Protein AF-A0A961CX19-F1 (afdb_monomer)

Secondary structure (DSSP, 8-state):
-HHHHHHHHHHHHHHHTTPPP---SHHHHHHHHHHTT--GGGEEEEEEEE---TTTTS-TTTGGG--HHHHT--SS----HHHHHHHHTTHHHHHHHHHHHHHHT--GGGEEEEE-TT--EEEEEEETTS-EEEEE--S-THHHHHHHHHTTPPPP-SSPPP-HHHH---

Mean predicted aligned error: 3.23 Å

Foldseek 3Di:
DCCLVQLVPVLVVCVVVVHADQDLQLLVLFVCVQCQVPDLVQFQAKEAEALCALCNVPDPVCVVPDDLVSLCPTDADDDDSVCSNCSPVVVNVVSVLSNCCSNSVGDSVRYHYHYDNQCQFRIWTATPVRDITTDGDGPDSVVSVVCSVDPPDDDDDPDDGDDCVVVVDD

Structure (mmCIF, N/CA/C/O backbone):
data_AF-A0A961CX19-F1
#
_entry.id   AF-A0A961CX19-F1
#
loop_
_atom_site.group_PDB
_atom_site.id
_atom_site.type_symbol
_atom_site.label_atom_id
_atom_site.label_alt_id
_atom_site.label_comp_id
_atom_site.label_asym_id
_atom_site.label_entity_id
_atom_site.label_seq_id
_atom_site.pdbx_PDB_ins_code
_atom_site.Cartn_x
_atom_site.Cartn_y
_atom_site.Cartn_z
_atom_site.occupancy
_atom_site.B_iso_or_equiv
_atom_site.auth_seq_id
_atom_site.auth_comp_id
_atom_site.auth_asym_id
_atom_site.auth_atom_id
_atom_site.pdbx_PDB_model_num
ATOM 1 N N . GLU A 1 1 ? -5.615 9.160 -7.171 1.00 92.75 1 GLU A N 1
ATOM 2 C CA . GLU A 1 1 ? -6.791 9.379 -8.072 1.00 92.75 1 GLU A CA 1
ATOM 3 C C . GLU A 1 1 ? -6.451 9.526 -9.556 1.00 92.75 1 GLU A C 1
ATOM 5 O O . GLU A 1 1 ? -7.159 8.953 -10.374 1.00 92.75 1 GLU A O 1
ATOM 10 N N . THR A 1 2 ? -5.422 10.285 -9.951 1.00 97.00 2 THR A N 1
ATOM 11 C CA . THR A 1 2 ? -5.107 10.526 -11.378 1.00 97.00 2 THR A CA 1
ATOM 12 C C . THR A 1 2 ? -4.918 9.229 -12.171 1.00 97.00 2 THR A C 1
ATOM 14 O O . THR A 1 2 ? -5.475 9.086 -13.258 1.00 97.00 2 THR A O 1
ATOM 17 N N . ILE A 1 3 ? -4.186 8.262 -11.608 1.00 97.31 3 ILE A N 1
ATOM 18 C CA . ILE A 1 3 ? -3.994 6.943 -12.225 1.00 97.31 3 ILE A CA 1
ATOM 19 C C . ILE A 1 3 ? -5.315 6.170 -12.315 1.00 97.31 3 ILE A C 1
ATOM 21 O O . ILE A 1 3 ? -5.583 5.547 -13.334 1.00 97.31 3 ILE A O 1
ATOM 25 N N . VAL A 1 4 ? -6.186 6.263 -11.310 1.00 97.19 4 VAL A N 1
ATOM 26 C CA . VAL A 1 4 ? -7.512 5.625 -11.349 1.00 97.19 4 VAL A CA 1
ATOM 27 C C . VAL A 1 4 ? -8.351 6.174 -12.505 1.00 97.19 4 VAL A C 1
ATOM 29 O O . VAL A 1 4 ? -8.917 5.408 -13.280 1.00 97.19 4 VAL A O 1
ATOM 32 N N . CYS A 1 5 ? -8.406 7.499 -12.655 1.00 97.56 5 CYS A N 1
ATOM 33 C CA . CYS A 1 5 ? -9.242 8.147 -13.666 1.00 97.56 5 CYS A CA 1
ATOM 34 C C . CYS A 1 5 ? -8.669 8.060 -15.088 1.00 97.56 5 CYS A C 1
ATOM 36 O O . CYS A 1 5 ? -9.431 8.052 -16.051 1.00 97.56 5 CYS A O 1
ATOM 38 N N . ALA A 1 6 ? -7.342 8.053 -15.237 1.00 97.62 6 ALA A N 1
ATOM 39 C CA . ALA A 1 6 ? -6.674 8.222 -16.528 1.00 97.62 6 ALA A CA 1
ATOM 40 C C . ALA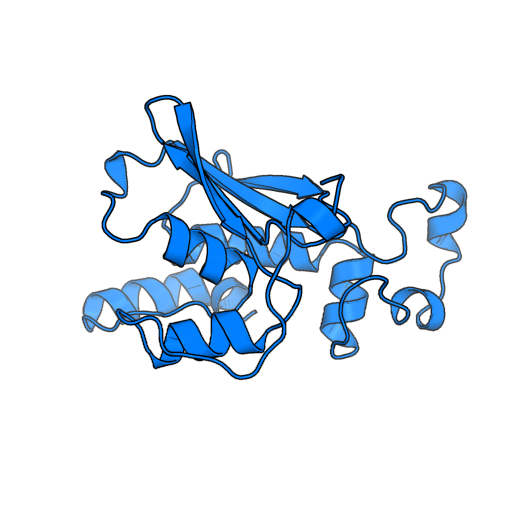 A 1 6 ? -5.517 7.235 -16.766 1.00 97.62 6 ALA A C 1
ATOM 42 O O . ALA A 1 6 ? -4.685 7.472 -17.642 1.00 97.62 6 ALA A O 1
ATOM 43 N N . GLY A 1 7 ? -5.452 6.118 -16.036 1.00 96.44 7 GLY A N 1
ATOM 44 C CA . GLY A 1 7 ? -4.378 5.121 -16.140 1.00 96.44 7 GLY A CA 1
ATOM 45 C C . GLY A 1 7 ? -4.192 4.583 -17.559 1.00 96.44 7 GLY A C 1
ATOM 46 O O . GLY A 1 7 ? -3.070 4.557 -18.061 1.00 96.44 7 GLY A O 1
ATOM 47 N N . ALA A 1 8 ? -5.298 4.316 -18.260 1.00 96.50 8 ALA A N 1
ATOM 48 C CA . ALA A 1 8 ? -5.307 3.892 -19.663 1.00 96.50 8 ALA A CA 1
ATOM 49 C C . ALA A 1 8 ? -4.671 4.906 -20.637 1.00 96.50 8 ALA A C 1
ATOM 51 O O . ALA A 1 8 ? -4.302 4.541 -21.749 1.00 96.50 8 ALA A O 1
ATOM 52 N N . MET A 1 9 ? -4.552 6.178 -20.244 1.00 97.56 9 MET A N 1
ATOM 53 C CA . MET A 1 9 ? -3.889 7.221 -21.030 1.00 97.56 9 MET A CA 1
ATOM 54 C C . MET A 1 9 ? -2.466 7.475 -20.533 1.00 97.56 9 MET A C 1
ATOM 56 O O . MET A 1 9 ? -1.536 7.549 -21.333 1.00 97.56 9 MET A O 1
ATOM 60 N N . ILE A 1 10 ? -2.295 7.613 -19.217 1.00 97.69 10 ILE A N 1
ATOM 61 C CA . ILE A 1 10 ? -1.033 8.015 -18.591 1.00 97.69 10 ILE A CA 1
ATOM 62 C C . ILE A 1 10 ? 0.018 6.915 -18.720 1.00 97.69 10 ILE A C 1
ATOM 64 O O . ILE A 1 10 ? 1.137 7.208 -19.135 1.00 97.69 10 ILE A O 1
ATOM 68 N N . VAL A 1 11 ? -0.328 5.663 -18.404 1.00 96.50 11 VAL A N 1
ATOM 69 C CA . VAL A 1 11 ? 0.646 4.560 -18.370 1.00 96.50 11 VAL A CA 1
ATOM 70 C C . VAL A 1 11 ? 1.211 4.263 -19.767 1.00 96.50 11 VAL A C 1
ATOM 72 O O . VAL A 1 11 ? 2.436 4.264 -19.910 1.00 96.50 11 VAL A O 1
ATOM 75 N N . PRO A 1 12 ? 0.395 4.118 -20.836 1.00 96.31 12 PRO A N 1
ATOM 76 C CA . PRO A 1 12 ? 0.937 3.926 -22.182 1.00 96.31 12 PRO A CA 1
ATOM 77 C C . PRO A 1 12 ? 1.726 5.133 -22.695 1.00 96.31 12 PRO A C 1
ATOM 79 O O . PRO A 1 12 ? 2.699 4.963 -23.429 1.00 96.31 12 PRO A O 1
ATOM 82 N N . LEU A 1 13 ? 1.333 6.357 -22.320 1.00 97.50 13 LEU A N 1
ATOM 83 C CA . LEU A 1 13 ? 2.047 7.568 -22.721 1.00 97.50 13 LEU A CA 1
ATOM 84 C C . LEU A 1 13 ? 3.424 7.653 -22.051 1.00 97.50 13 LEU A C 1
ATOM 86 O O . LEU A 1 13 ? 4.407 7.948 -22.727 1.00 97.50 13 LEU A O 1
ATOM 90 N N . ALA A 1 14 ? 3.508 7.350 -20.755 1.00 97.31 14 ALA A N 1
ATOM 91 C CA . ALA A 1 14 ? 4.769 7.285 -20.024 1.00 97.31 14 ALA A CA 1
ATOM 92 C C . ALA A 1 14 ? 5.709 6.234 -20.636 1.00 97.31 14 ALA A C 1
ATOM 94 O O . ALA A 1 14 ? 6.862 6.548 -20.929 1.00 97.31 14 ALA A O 1
ATOM 95 N N . ALA A 1 15 ? 5.188 5.039 -20.946 1.00 95.31 15 ALA A N 1
ATOM 96 C CA . ALA A 1 15 ? 5.938 3.985 -21.628 1.00 95.31 15 ALA A CA 1
ATOM 97 C C . ALA A 1 15 ? 6.425 4.417 -23.023 1.00 95.31 15 ALA A C 1
ATOM 99 O O . ALA A 1 15 ? 7.594 4.237 -23.352 1.00 95.31 15 ALA A O 1
ATOM 100 N N . LYS A 1 16 ? 5.559 5.050 -23.827 1.00 97.50 16 LYS A N 1
ATOM 101 C CA . LYS A 1 16 ? 5.906 5.576 -25.160 1.00 97.50 16 LYS A CA 1
ATOM 102 C C . LYS A 1 16 ? 7.043 6.601 -25.117 1.00 97.50 16 LYS A C 1
ATOM 104 O O . LYS A 1 16 ? 7.808 6.694 -26.072 1.00 97.50 16 LYS A O 1
ATOM 109 N N . HIS A 1 17 ? 7.111 7.399 -24.056 1.00 97.75 17 HIS A N 1
ATOM 110 C CA . HIS A 1 17 ? 8.127 8.434 -23.874 1.00 97.75 17 HIS A CA 1
ATOM 111 C C . HIS A 1 17 ? 9.318 7.981 -23.020 1.00 97.75 17 HIS A C 1
ATOM 113 O O . HIS A 1 17 ? 10.172 8.810 -22.720 1.00 97.75 17 HIS A O 1
ATOM 119 N N . GLU A 1 18 ? 9.380 6.702 -22.637 1.00 96.38 18 GLU A N 1
ATOM 120 C CA . GLU A 1 18 ? 10.448 6.133 -21.802 1.00 96.38 18 GLU A CA 1
ATOM 121 C C . GLU A 1 18 ? 10.621 6.874 -20.460 1.00 96.38 18 GLU A C 1
ATOM 123 O O . GLU A 1 18 ? 11.717 6.986 -19.911 1.00 96.38 18 GLU A O 1
ATOM 128 N N . VAL A 1 19 ? 9.515 7.388 -19.909 1.00 95.38 19 VAL A N 1
ATOM 129 C CA . VAL A 1 19 ? 9.483 8.084 -18.617 1.00 95.38 19 VAL A CA 1
ATOM 130 C C . VAL A 1 19 ? 8.932 7.147 -17.549 1.00 95.38 19 VAL A C 1
ATOM 132 O O . VAL A 1 19 ? 7.822 6.632 -17.666 1.00 95.38 19 VAL A O 1
ATOM 135 N N . GLY A 1 20 ? 9.695 6.952 -16.474 1.00 90.38 20 GLY A N 1
ATOM 136 C CA . GLY A 1 20 ? 9.253 6.160 -15.327 1.00 90.38 20 GLY A CA 1
ATOM 137 C C . GLY A 1 20 ? 8.248 6.908 -14.448 1.00 90.38 20 GLY A C 1
ATOM 138 O O . GLY A 1 20 ? 8.460 8.072 -14.106 1.00 90.38 20 GLY A O 1
ATOM 139 N N . ILE A 1 21 ? 7.187 6.216 -14.027 1.00 95.44 21 ILE A N 1
ATOM 140 C CA . ILE A 1 21 ? 6.271 6.673 -12.974 1.00 95.44 21 ILE A CA 1
ATOM 141 C C . ILE A 1 21 ? 6.763 6.085 -11.652 1.00 95.44 21 ILE A C 1
ATOM 143 O O . ILE A 1 21 ? 6.874 4.869 -11.521 1.00 95.44 21 ILE A O 1
ATOM 147 N N . ARG A 1 22 ? 7.075 6.943 -10.677 1.00 96.25 22 ARG A N 1
ATOM 148 C CA . ARG A 1 22 ? 7.525 6.520 -9.345 1.00 96.25 22 ARG A CA 1
ATOM 149 C C . ARG A 1 22 ? 6.373 6.686 -8.353 1.00 96.25 22 ARG A C 1
ATOM 151 O O . ARG A 1 22 ? 5.966 7.829 -8.132 1.00 96.25 22 ARG A O 1
ATOM 158 N N . PRO A 1 23 ? 5.825 5.596 -7.793 1.00 97.44 23 PRO A N 1
ATOM 159 C CA . PRO A 1 23 ? 4.737 5.696 -6.833 1.00 97.44 23 PRO A CA 1
ATOM 160 C C . PRO A 1 23 ? 5.204 6.344 -5.528 1.00 97.44 23 PRO A C 1
ATOM 162 O O . PRO A 1 23 ? 6.287 6.044 -5.028 1.00 97.44 23 PRO A O 1
ATOM 165 N N . VAL A 1 24 ? 4.364 7.225 -4.985 1.00 98.25 24 VAL A N 1
ATOM 166 C CA . VAL A 1 24 ? 4.562 7.876 -3.676 1.00 98.25 24 VAL A CA 1
ATOM 167 C C . VAL A 1 24 ? 3.523 7.415 -2.657 1.00 98.25 24 VAL A C 1
ATOM 169 O O . VAL A 1 24 ? 3.772 7.512 -1.460 1.00 98.25 24 VAL A O 1
ATOM 172 N N . ASP A 1 25 ? 2.381 6.906 -3.115 1.00 98.19 25 ASP A N 1
ATOM 173 C CA . ASP A 1 25 ? 1.427 6.218 -2.251 1.00 98.19 25 ASP A CA 1
ATOM 174 C C . ASP A 1 25 ? 2.130 5.043 -1.539 1.00 98.19 25 ASP A C 1
ATOM 176 O O . ASP A 1 25 ? 2.977 4.370 -2.140 1.00 98.19 25 ASP A O 1
ATOM 180 N N . SER A 1 26 ? 1.878 4.872 -0.239 1.00 97.62 26 SER A N 1
ATOM 181 C CA . SER A 1 26 ? 2.681 4.026 0.653 1.00 97.62 26 SER A CA 1
ATOM 182 C C . SER A 1 26 ? 2.718 2.577 0.189 1.00 97.62 26 SER A C 1
ATOM 184 O O . SER A 1 26 ? 3.795 1.986 0.095 1.00 97.62 26 SER A O 1
ATOM 186 N N . GLU A 1 27 ? 1.561 2.032 -0.163 1.00 98.56 27 GLU A N 1
ATOM 187 C CA . GLU A 1 27 ? 1.349 0.655 -0.584 1.00 98.56 27 GLU A CA 1
ATOM 188 C C . GLU A 1 27 ? 2.038 0.372 -1.925 1.00 98.56 27 GLU A C 1
ATOM 190 O O . GLU A 1 27 ? 2.766 -0.613 -2.080 1.00 98.56 27 GLU A O 1
ATOM 195 N N . HIS A 1 28 ? 1.885 1.264 -2.905 1.00 98.56 28 HIS A N 1
ATOM 196 C CA . HIS A 1 28 ? 2.518 1.098 -4.216 1.00 98.56 28 HIS A CA 1
ATOM 197 C C . HIS A 1 28 ? 4.023 1.353 -4.147 1.00 98.56 28 HIS A C 1
ATOM 199 O O . HIS A 1 28 ? 4.793 0.656 -4.803 1.00 98.56 28 HIS A O 1
ATOM 205 N N . SER A 1 29 ? 4.480 2.301 -3.327 1.00 98.50 29 SER A N 1
ATOM 206 C CA . SER A 1 29 ? 5.907 2.475 -3.036 1.00 98.50 29 SER A CA 1
ATOM 207 C C . SER A 1 29 ? 6.495 1.225 -2.375 1.00 98.50 29 SER A C 1
ATOM 209 O O . SER A 1 29 ? 7.606 0.818 -2.716 1.00 98.50 29 SER A O 1
ATOM 211 N N . ALA A 1 30 ? 5.755 0.584 -1.469 1.00 98.44 30 ALA A N 1
ATOM 212 C CA . ALA 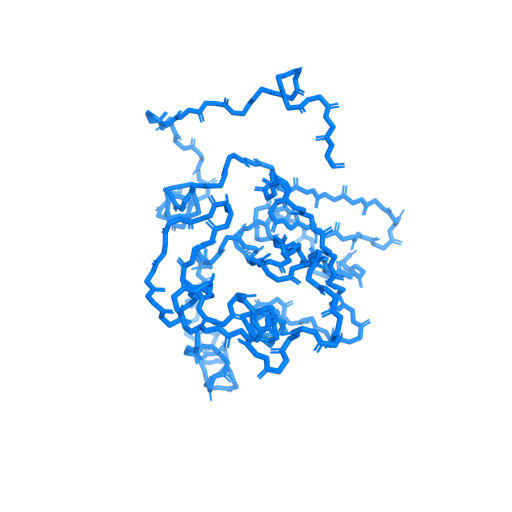A 1 30 ? 6.151 -0.669 -0.837 1.00 98.44 30 ALA A CA 1
ATOM 213 C C . ALA A 1 30 ? 6.272 -1.816 -1.850 1.00 98.44 30 ALA A C 1
ATOM 215 O O . ALA A 1 30 ? 7.295 -2.501 -1.865 1.00 98.44 30 ALA A O 1
ATOM 216 N N . ILE A 1 31 ? 5.295 -1.977 -2.749 1.00 98.38 31 ILE A N 1
ATOM 217 C CA . ILE A 1 31 ? 5.376 -2.937 -3.863 1.00 98.38 31 ILE A CA 1
ATOM 218 C C . ILE A 1 31 ? 6.580 -2.635 -4.755 1.00 98.38 31 ILE A C 1
ATOM 220 O O . ILE A 1 31 ? 7.334 -3.541 -5.098 1.00 98.38 31 ILE A O 1
ATOM 224 N N . TRP A 1 32 ? 6.792 -1.369 -5.115 1.00 97.56 32 TRP A N 1
ATOM 225 C CA . TRP A 1 32 ? 7.896 -0.971 -5.984 1.00 97.56 32 TRP A CA 1
ATOM 226 C C . TRP A 1 32 ? 9.267 -1.262 -5.356 1.00 97.56 32 TRP A C 1
ATOM 228 O O . TRP A 1 32 ? 10.158 -1.775 -6.032 1.00 97.56 32 TRP A O 1
ATOM 238 N N . GLN A 1 33 ? 9.419 -1.014 -4.053 1.00 97.25 33 GLN A N 1
ATOM 239 C CA . GLN A 1 33 ? 10.614 -1.387 -3.290 1.00 97.25 33 GLN A CA 1
ATOM 240 C C . GLN A 1 33 ? 10.803 -2.905 -3.209 1.00 97.25 33 GLN A C 1
ATOM 242 O O . GLN A 1 33 ? 11.922 -3.384 -3.389 1.00 97.25 33 GLN A O 1
ATOM 247 N N . ALA A 1 34 ? 9.728 -3.655 -2.952 1.00 96.88 34 ALA A N 1
ATOM 248 C CA . ALA A 1 34 ? 9.766 -5.111 -2.851 1.00 96.88 34 ALA A CA 1
ATOM 249 C C . ALA A 1 34 ? 10.107 -5.778 -4.194 1.00 96.88 34 ALA A C 1
ATOM 251 O O . ALA A 1 34 ? 10.842 -6.763 -4.216 1.00 96.88 34 ALA A O 1
ATOM 252 N N . LEU A 1 35 ? 9.620 -5.217 -5.307 1.00 94.88 35 LEU A N 1
ATOM 253 C CA . LEU A 1 35 ? 9.962 -5.658 -6.660 1.00 94.88 35 LEU A CA 1
ATOM 254 C C . LEU A 1 35 ? 11.448 -5.452 -6.954 1.00 94.88 35 LEU A C 1
ATOM 256 O O . LEU A 1 35 ? 12.086 -6.338 -7.518 1.00 94.88 35 LEU A O 1
ATOM 260 N N . GLY A 1 36 ? 12.017 -4.305 -6.573 1.00 90.12 36 GLY A N 1
ATOM 261 C CA . GLY A 1 36 ? 13.432 -4.011 -6.791 1.00 90.12 36 GLY A CA 1
ATOM 262 C C . GLY A 1 36 ? 13.836 -4.177 -8.261 1.00 90.12 36 GLY A C 1
ATOM 263 O O . GLY A 1 36 ? 13.403 -3.414 -9.122 1.00 90.12 36 GLY A O 1
ATOM 264 N N . THR A 1 37 ? 14.687 -5.169 -8.541 1.00 86.31 37 THR A N 1
ATOM 265 C CA . THR A 1 37 ? 15.133 -5.539 -9.899 1.00 86.31 37 THR A CA 1
ATOM 266 C C . THR A 1 37 ? 14.583 -6.888 -10.372 1.00 86.31 37 THR A C 1
ATOM 268 O O . THR A 1 37 ? 15.130 -7.466 -11.311 1.00 86.31 37 THR A O 1
ATOM 271 N N . ALA A 1 38 ? 13.576 -7.438 -9.692 1.00 89.31 38 ALA A N 1
ATOM 272 C CA . ALA A 1 38 ? 12.957 -8.701 -10.073 1.00 89.31 38 ALA A CA 1
ATOM 273 C C . ALA A 1 38 ? 12.215 -8.575 -11.412 1.00 89.31 38 ALA A C 1
ATOM 275 O O . ALA A 1 38 ? 11.743 -7.500 -11.790 1.00 89.31 38 ALA A O 1
ATOM 276 N N . ASP A 1 39 ? 12.105 -9.689 -12.133 1.00 88.25 39 ASP A N 1
ATOM 277 C CA . ASP A 1 39 ? 11.342 -9.739 -13.373 1.00 88.25 39 ASP A CA 1
ATOM 278 C C . ASP A 1 39 ? 9.842 -9.808 -13.058 1.00 88.25 39 ASP A C 1
ATOM 280 O O . ASP A 1 39 ? 9.391 -10.640 -12.270 1.00 88.25 39 ASP A O 1
ATOM 284 N N . HIS A 1 40 ? 9.042 -8.964 -13.711 1.00 87.88 40 HIS A N 1
ATOM 285 C CA . HIS A 1 40 ? 7.584 -8.976 -13.565 1.00 87.88 40 HIS A CA 1
ATOM 286 C C . HIS A 1 40 ? 6.952 -10.329 -13.935 1.00 87.88 40 HIS A C 1
ATOM 288 O O . HIS A 1 40 ? 5.848 -10.624 -13.485 1.00 87.88 40 HIS A O 1
ATOM 294 N N . ARG A 1 41 ? 7.625 -11.162 -14.740 1.00 91.06 41 ARG A N 1
ATOM 295 C CA . ARG A 1 41 ? 7.167 -12.518 -15.089 1.00 91.06 41 ARG A CA 1
ATOM 296 C C . ARG A 1 41 ? 7.187 -13.481 -13.906 1.00 91.06 41 ARG A C 1
ATOM 298 O O . ARG A 1 41 ? 6.422 -14.442 -13.915 1.00 91.06 41 ARG A O 1
ATOM 305 N N . ASP A 1 42 ? 8.021 -13.210 -12.909 1.00 94.38 42 ASP A N 1
ATOM 306 C CA . ASP A 1 42 ? 8.134 -14.038 -11.711 1.00 94.38 42 ASP A CA 1
ATOM 307 C C . ASP A 1 42 ? 7.067 -13.667 -10.670 1.00 94.38 42 ASP A C 1
ATOM 309 O O . ASP A 1 42 ? 6.887 -14.378 -9.685 1.00 94.38 42 ASP A O 1
ATOM 313 N N . LEU A 1 43 ? 6.335 -12.567 -10.879 1.00 96.12 43 LEU A N 1
ATOM 314 C CA . LEU A 1 43 ? 5.326 -12.050 -9.963 1.00 96.12 43 LEU A CA 1
ATOM 315 C C . LEU A 1 43 ? 4.030 -12.876 -10.041 1.00 96.12 43 LEU A C 1
ATOM 317 O O . LEU A 1 43 ? 3.358 -12.933 -11.075 1.00 96.12 43 LEU A O 1
ATOM 321 N N . ASN A 1 44 ? 3.639 -13.491 -8.925 1.00 97.56 44 ASN A N 1
ATOM 322 C CA . ASN A 1 44 ? 2.398 -14.249 -8.828 1.00 97.56 44 ASN A CA 1
ATOM 323 C C . ASN A 1 44 ? 1.195 -13.356 -8.501 1.00 97.56 44 ASN A C 1
ATOM 325 O O . ASN A 1 44 ? 0.197 -13.415 -9.226 1.00 97.56 44 ASN A O 1
ATOM 329 N N . ARG A 1 45 ? 1.291 -12.542 -7.440 1.00 97.94 45 ARG A N 1
ATOM 330 C CA . ARG A 1 45 ? 0.241 -11.612 -6.987 1.00 97.94 45 ARG A CA 1
ATOM 331 C C . ARG A 1 45 ? 0.806 -10.439 -6.183 1.00 97.94 45 ARG A C 1
ATOM 333 O O . ARG A 1 45 ? 1.918 -10.506 -5.657 1.00 97.94 45 ARG A O 1
ATOM 340 N N . LEU A 1 46 ? 0.010 -9.382 -6.076 1.00 98.62 46 LEU A N 1
ATOM 341 C CA . LEU A 1 46 ? 0.225 -8.246 -5.181 1.00 98.62 46 LEU A CA 1
ATOM 342 C C . LEU A 1 46 ? -0.675 -8.387 -3.954 1.00 98.62 46 LEU A C 1
ATOM 344 O O . LEU A 1 46 ? -1.807 -8.853 -4.071 1.00 98.62 46 LEU A O 1
ATOM 348 N N . ILE A 1 47 ? -0.191 -7.955 -2.794 1.00 98.69 47 ILE A N 1
ATOM 349 C CA . ILE A 1 47 ? -0.952 -7.962 -1.544 1.00 98.69 47 ILE A CA 1
ATOM 350 C C . ILE A 1 47 ? -0.905 -6.549 -0.964 1.00 98.69 47 ILE A C 1
ATOM 352 O O . ILE A 1 47 ? 0.115 -6.121 -0.417 1.00 98.69 47 ILE A O 1
ATOM 356 N N . LEU A 1 48 ? -2.017 -5.828 -1.092 1.00 98.69 48 LEU A N 1
ATOM 357 C CA . LEU A 1 48 ? -2.196 -4.485 -0.552 1.00 98.69 48 LEU A CA 1
ATOM 358 C C . LEU A 1 48 ? -2.677 -4.566 0.894 1.00 98.69 48 LEU A C 1
ATOM 360 O O . LEU A 1 48 ? -3.734 -5.128 1.191 1.00 98.69 48 LEU A O 1
ATOM 364 N N . THR A 1 49 ? -1.927 -3.972 1.813 1.00 98.31 49 THR A N 1
ATOM 365 C CA . THR A 1 49 ? -2.349 -3.877 3.215 1.00 98.31 49 THR A CA 1
ATOM 366 C C . THR A 1 49 ? -3.235 -2.662 3.436 1.00 98.31 49 THR A C 1
ATOM 368 O O . THR A 1 49 ? -2.997 -1.623 2.844 1.00 98.31 49 THR A O 1
ATOM 371 N N . ALA A 1 50 ? -4.234 -2.752 4.308 1.00 96.69 50 ALA A N 1
ATOM 372 C CA . ALA A 1 50 ? -5.095 -1.641 4.709 1.00 96.69 50 ALA A CA 1
ATOM 373 C C . ALA A 1 50 ? -5.139 -1.521 6.236 1.00 96.69 50 ALA A C 1
ATOM 375 O O . ALA A 1 50 ? -5.230 -2.531 6.925 1.00 96.69 50 ALA A O 1
ATOM 376 N N . SER A 1 51 ? -5.188 -0.310 6.793 1.00 94.94 51 SER A N 1
ATOM 377 C CA . SER A 1 51 ? -5.347 -0.132 8.252 1.00 94.94 51 SER A CA 1
ATOM 378 C C . SER A 1 51 ? -6.702 -0.645 8.786 1.00 94.94 51 SER A C 1
ATOM 380 O O . SER A 1 51 ? -6.847 -0.963 9.970 1.00 94.94 51 SER A O 1
ATOM 382 N N . GLY A 1 52 ? -7.708 -0.714 7.905 1.00 93.50 52 GLY A N 1
ATOM 383 C CA . GLY A 1 52 ? -9.107 -0.993 8.239 1.00 93.50 52 GLY A CA 1
ATOM 384 C C . GLY A 1 52 ? -9.923 0.257 8.596 1.00 93.50 52 GLY A C 1
ATOM 385 O O . GLY A 1 52 ? -11.143 0.168 8.710 1.00 93.50 52 GLY A O 1
ATOM 386 N N . GLY A 1 53 ? -9.272 1.416 8.748 1.00 93.62 53 GLY A N 1
ATOM 387 C CA . GLY A 1 53 ? -9.923 2.677 9.094 1.00 93.62 53 GLY A CA 1
ATOM 388 C C . GLY A 1 53 ? -10.523 2.709 10.514 1.00 93.62 53 GLY A C 1
ATOM 389 O O . GLY A 1 53 ? -10.427 1.742 11.273 1.00 93.62 53 GLY A O 1
ATOM 390 N N . PRO A 1 54 ? -11.154 3.832 10.905 1.00 94.62 54 PRO A N 1
ATOM 391 C CA . PRO A 1 54 ? -11.746 4.017 12.236 1.00 94.62 54 PRO A CA 1
ATOM 392 C C . PRO A 1 54 ? -12.932 3.093 12.547 1.00 94.62 54 PRO A C 1
ATOM 394 O O . PRO A 1 54 ? -13.285 2.940 13.712 1.00 94.62 54 PRO A O 1
ATOM 397 N N . PHE A 1 55 ? -13.558 2.487 11.533 1.00 96.25 55 PHE A N 1
ATOM 398 C CA . PHE A 1 55 ? -14.764 1.670 11.704 1.00 96.25 55 PHE A CA 1
ATOM 399 C C . PHE A 1 55 ? -14.530 0.164 11.590 1.00 96.25 55 PHE A C 1
ATOM 401 O O . PHE A 1 55 ? -15.498 -0.592 11.568 1.00 96.25 55 PHE A O 1
ATOM 408 N N . ARG A 1 56 ? -13.266 -0.281 11.555 1.00 94.44 56 ARG A N 1
ATOM 409 C CA . ARG A 1 56 ? -12.892 -1.701 11.458 1.00 94.44 56 ARG A CA 1
ATOM 410 C C . ARG A 1 56 ? -13.629 -2.586 12.468 1.00 94.44 56 ARG A C 1
ATOM 412 O O . ARG A 1 56 ? -14.128 -3.644 12.101 1.00 94.44 56 ARG A O 1
ATOM 419 N N . ASP A 1 57 ? -13.695 -2.135 13.719 1.00 95.00 57 ASP A N 1
ATOM 420 C CA . ASP A 1 57 ? -14.280 -2.892 14.831 1.00 95.00 57 ASP A CA 1
ATOM 421 C C . ASP A 1 57 ? -15.715 -2.422 15.163 1.00 95.00 57 ASP A C 1
ATOM 423 O O . ASP A 1 57 ? -16.321 -2.877 16.135 1.00 95.00 57 ASP A O 1
ATOM 427 N N . THR A 1 58 ? -16.279 -1.508 14.361 1.00 95.94 58 THR A N 1
ATOM 428 C CA . THR A 1 58 ? -17.634 -0.980 14.560 1.00 95.94 58 THR A CA 1
ATOM 429 C C . THR A 1 58 ? -18.672 -2.018 14.127 1.00 95.94 58 THR A C 1
ATOM 431 O O . THR A 1 58 ? -18.649 -2.472 12.980 1.00 95.94 58 THR A O 1
ATOM 434 N N . PRO A 1 59 ? -19.646 -2.376 14.986 1.00 97.12 59 PRO A N 1
ATOM 435 C CA . PRO A 1 59 ? -20.707 -3.302 14.612 1.00 97.12 59 PRO A CA 1
ATOM 436 C C . PRO A 1 59 ? -21.495 -2.816 13.391 1.00 97.12 59 PRO A C 1
ATOM 438 O O . PRO A 1 59 ? -21.889 -1.654 13.318 1.00 97.12 59 PRO A O 1
ATOM 441 N N . ALA A 1 60 ? -21.830 -3.724 12.470 1.00 96.00 60 ALA A N 1
ATOM 442 C CA . ALA A 1 60 ? -22.514 -3.374 11.218 1.00 96.00 60 ALA A CA 1
ATOM 443 C C . ALA A 1 60 ? -23.821 -2.580 11.418 1.00 96.00 60 ALA A C 1
ATOM 445 O O . ALA A 1 60 ? -24.138 -1.690 10.636 1.00 96.00 60 ALA A O 1
ATOM 446 N N . ARG A 1 61 ? -24.562 -2.860 12.499 1.00 97.38 61 ARG A N 1
ATOM 447 C CA . ARG A 1 61 ? -25.798 -2.145 12.872 1.00 97.38 61 ARG A CA 1
ATOM 448 C C . ARG A 1 61 ? -25.576 -0.673 13.258 1.00 97.38 61 ARG A C 1
ATOM 450 O O . ARG A 1 61 ? -26.533 0.090 13.289 1.00 97.38 61 ARG A O 1
ATOM 457 N N . GLU A 1 62 ? -24.347 -0.299 13.606 1.00 96.75 62 GLU A N 1
ATOM 458 C CA . GLU A 1 62 ? -23.963 1.045 14.059 1.00 96.75 62 GLU A CA 1
ATOM 459 C C . GLU A 1 62 ? -23.400 1.889 12.906 1.00 96.75 62 GLU A C 1
ATOM 461 O O . GLU A 1 62 ? -23.488 3.114 12.953 1.00 96.75 62 GLU A O 1
ATOM 466 N N . LEU A 1 63 ? -22.921 1.246 11.830 1.00 96.25 63 LEU A N 1
ATOM 467 C CA . LEU A 1 63 ? -22.402 1.912 10.629 1.00 96.25 63 LEU A CA 1
ATOM 468 C C . LEU A 1 63 ? -23.367 2.941 10.004 1.00 96.25 63 LEU A C 1
ATOM 470 O O . LEU A 1 63 ? -22.888 3.999 9.608 1.00 96.25 63 LEU A O 1
ATOM 474 N N . PRO A 1 64 ? -24.701 2.731 9.944 1.00 97.06 64 PRO A N 1
ATOM 475 C CA . PRO A 1 64 ? -25.617 3.737 9.394 1.00 97.06 64 PRO A CA 1
ATOM 476 C C . PRO A 1 64 ? -25.687 5.049 10.189 1.00 97.06 64 PRO A C 1
ATOM 478 O O . PRO A 1 64 ? -26.234 6.029 9.690 1.00 97.06 64 PRO A O 1
ATOM 481 N N . TYR A 1 65 ? -25.176 5.069 11.424 1.00 97.19 65 TYR A N 1
ATOM 482 C CA . TYR A 1 65 ? -25.279 6.201 12.347 1.00 97.19 65 TYR A CA 1
ATOM 483 C C . TYR A 1 65 ? -23.942 6.908 12.590 1.00 97.19 65 TYR A C 1
ATOM 485 O O . TYR A 1 65 ? -23.881 7.833 13.402 1.00 97.19 65 TYR A O 1
ATOM 493 N N . VAL A 1 66 ? -22.867 6.488 11.915 1.00 97.12 66 VAL A N 1
ATOM 494 C CA . VAL A 1 66 ? -21.556 7.123 12.072 1.00 97.12 66 VAL A CA 1
ATOM 495 C C . VAL A 1 66 ? -21.558 8.537 11.494 1.00 97.12 66 VAL A C 1
ATOM 497 O O . VAL A 1 66 ? -22.204 8.840 10.492 1.00 97.12 66 VAL A O 1
ATOM 500 N N . SER A 1 67 ? -20.811 9.423 12.138 1.00 96.12 67 SER A N 1
ATOM 501 C CA . SER A 1 67 ? -20.686 10.827 11.761 1.00 96.12 67 SER A CA 1
ATOM 502 C C . SER A 1 67 ? -19.376 11.103 11.015 1.00 96.12 67 SER A C 1
ATOM 504 O O . SER A 1 67 ? -18.383 10.396 11.219 1.00 96.12 67 SER A O 1
ATOM 506 N N . PRO A 1 68 ? -19.306 12.194 10.228 1.00 94.56 68 PRO A N 1
ATOM 507 C CA . PRO A 1 68 ? -18.049 12.644 9.635 1.00 94.56 68 PRO A CA 1
ATOM 508 C C . PRO A 1 68 ? -16.952 12.885 10.678 1.00 94.56 68 PRO A C 1
ATOM 510 O O . PRO A 1 68 ? -15.797 12.564 10.433 1.00 94.56 68 PRO A O 1
ATOM 513 N N . GLY A 1 69 ? -17.304 13.393 11.866 1.00 94.75 69 GLY A N 1
ATOM 514 C CA . GLY A 1 69 ? -16.342 13.612 12.949 1.00 94.75 69 GLY A CA 1
ATOM 515 C C . GLY A 1 69 ? -15.683 12.318 13.437 1.00 94.75 69 GLY A C 1
ATOM 516 O O . GLY A 1 69 ? -14.479 12.304 13.669 1.00 94.75 69 GLY A O 1
ATOM 517 N N . GLN A 1 70 ? -16.443 11.222 13.527 1.00 94.12 70 GLN A N 1
ATOM 518 C CA . GLN A 1 70 ? -15.890 9.905 13.865 1.00 94.12 70 GLN A CA 1
ATOM 519 C C . GLN A 1 70 ? -15.020 9.349 12.735 1.00 94.12 70 GLN A C 1
ATOM 521 O O . GLN A 1 70 ? -13.959 8.795 13.000 1.00 94.12 70 GLN A O 1
ATOM 526 N N . ALA A 1 71 ? -15.431 9.535 11.478 1.00 94.50 71 ALA A N 1
ATOM 527 C CA . ALA A 1 71 ? -14.646 9.098 10.328 1.00 94.50 71 ALA A CA 1
ATOM 528 C C . ALA A 1 71 ? -13.306 9.852 10.221 1.00 94.50 71 ALA A C 1
ATOM 530 O O . ALA A 1 71 ? -12.303 9.261 9.840 1.00 94.50 71 ALA A O 1
ATOM 531 N N . LEU A 1 72 ? -13.266 11.133 10.609 1.00 94.38 72 LEU A N 1
ATOM 532 C CA . LEU A 1 72 ? -12.054 11.959 10.611 1.00 94.38 72 LEU A CA 1
ATOM 533 C C . LEU A 1 72 ? -11.047 11.603 11.725 1.00 94.38 72 LEU A C 1
ATOM 535 O O . LEU A 1 72 ? -9.908 12.064 11.677 1.00 94.38 72 LEU A O 1
ATOM 539 N N . ALA A 1 73 ? -11.432 10.779 12.703 1.00 92.25 73 ALA A N 1
ATOM 540 C CA . ALA A 1 73 ? -10.574 10.336 13.802 1.00 92.25 73 ALA A CA 1
ATOM 541 C C . ALA A 1 73 ? -9.801 9.049 13.440 1.00 92.25 73 ALA A C 1
ATOM 543 O O . ALA A 1 73 ? -10.043 7.980 13.999 1.00 92.25 73 ALA A O 1
ATOM 544 N N . HIS A 1 74 ? -8.887 9.138 12.470 1.00 90.31 74 HIS A N 1
ATOM 545 C CA . HIS A 1 74 ? -8.149 7.976 11.966 1.00 90.31 74 HIS A CA 1
ATOM 546 C C . HIS A 1 74 ? -7.167 7.399 13.013 1.00 90.31 74 HIS A C 1
ATOM 548 O O . HIS A 1 74 ? -6.430 8.165 13.634 1.00 90.31 74 HIS A O 1
ATOM 554 N N . PRO A 1 75 ? -7.087 6.062 13.189 1.00 86.06 75 PRO A N 1
ATOM 555 C CA . PRO A 1 75 ? -6.292 5.456 14.265 1.00 86.06 75 PRO A CA 1
ATOM 556 C C . PRO A 1 75 ? -4.770 5.527 14.065 1.00 86.06 75 PRO A C 1
ATOM 558 O O . PRO A 1 75 ? -4.039 5.578 15.048 1.00 86.06 75 PRO A O 1
ATOM 561 N N . THR A 1 76 ? -4.290 5.492 12.816 1.00 84.00 76 THR A N 1
ATOM 562 C CA . THR A 1 76 ? -2.847 5.372 12.513 1.00 84.00 76 THR A CA 1
ATOM 563 C C . THR A 1 76 ? -2.230 6.559 11.772 1.00 84.00 76 THR A C 1
ATOM 565 O O . THR A 1 76 ? -1.079 6.896 12.021 1.00 84.00 76 THR A O 1
ATOM 568 N N . TRP A 1 77 ? -2.974 7.205 10.874 1.00 85.62 77 TRP A N 1
ATOM 569 C CA . TRP A 1 77 ? -2.452 8.209 9.953 1.00 85.62 77 TRP A CA 1
ATOM 570 C C . TRP A 1 77 ? -3.047 9.590 10.226 1.00 85.62 77 TRP A C 1
ATOM 572 O O . TRP A 1 77 ? -4.244 9.725 10.467 1.00 85.62 77 TRP A O 1
ATOM 582 N N . SER A 1 78 ? -2.222 10.630 10.106 1.00 88.81 78 SER A N 1
ATOM 583 C CA . SER A 1 78 ? -2.674 12.025 10.079 1.00 88.81 78 SER A CA 1
ATOM 584 C C . SER A 1 78 ? -2.739 12.501 8.629 1.00 88.81 78 SER A C 1
ATOM 586 O O . SER A 1 78 ? -1.705 12.644 7.977 1.00 88.81 78 SER A O 1
ATOM 588 N N . MET A 1 79 ? -3.951 12.687 8.099 1.00 92.25 79 MET A N 1
ATOM 589 C CA . MET A 1 79 ? -4.187 12.918 6.667 1.00 92.25 79 MET A CA 1
ATOM 590 C C . MET A 1 79 ? -5.261 13.985 6.413 1.00 92.25 79 MET A C 1
ATOM 592 O O . MET A 1 79 ? -5.969 14.420 7.323 1.00 92.25 79 MET A O 1
ATOM 596 N N . GLY A 1 80 ? -5.401 14.407 5.152 1.00 93.06 80 GLY A N 1
ATOM 597 C CA . GLY A 1 80 ? -6.454 15.332 4.727 1.00 93.06 80 GLY A CA 1
ATOM 598 C C . GLY A 1 80 ? -7.859 14.718 4.788 1.00 93.06 80 GLY A C 1
ATOM 599 O O . GLY A 1 80 ? -8.033 13.512 4.654 1.00 93.06 80 GLY A O 1
ATOM 600 N N . GLY A 1 81 ? -8.892 15.555 4.929 1.00 93.06 81 GLY A N 1
ATOM 601 C CA . GLY A 1 81 ? -10.257 15.082 5.195 1.00 93.06 81 GLY A CA 1
ATOM 602 C C . GLY A 1 81 ? -10.809 14.075 4.178 1.00 93.06 81 GLY A C 1
ATOM 603 O O . GLY A 1 81 ? -11.406 13.085 4.581 1.00 93.06 81 GLY A O 1
ATOM 604 N N . LYS A 1 82 ? -10.573 14.276 2.873 1.00 95.88 82 LYS A N 1
ATOM 605 C CA . LYS A 1 82 ? -11.073 13.378 1.815 1.00 95.88 82 LYS A CA 1
ATOM 606 C C . LYS A 1 82 ? -10.514 11.959 1.949 1.00 95.88 82 LYS A C 1
ATOM 608 O O . LYS A 1 82 ? -11.290 11.018 2.053 1.00 95.88 82 LYS A O 1
ATOM 613 N N . ILE A 1 83 ? -9.187 11.814 1.991 1.00 92.38 83 ILE A N 1
ATOM 614 C CA . ILE A 1 83 ? -8.531 10.501 2.124 1.00 92.38 83 ILE A CA 1
ATOM 615 C C . ILE A 1 83 ? -8.892 9.827 3.454 1.00 92.38 83 ILE A C 1
ATO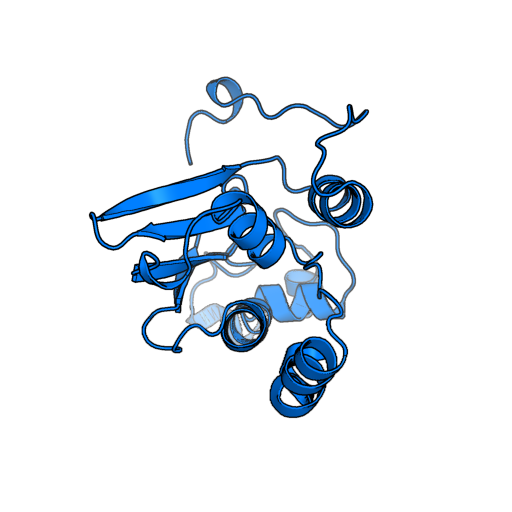M 617 O O . ILE A 1 83 ? -9.073 8.615 3.511 1.00 92.38 83 ILE A O 1
ATOM 621 N N . THR A 1 84 ? -9.096 10.608 4.516 1.00 93.88 84 THR A N 1
ATOM 622 C CA . THR A 1 84 ? -9.541 10.067 5.800 1.00 93.88 84 THR A CA 1
ATOM 623 C C . THR A 1 84 ? -10.950 9.459 5.723 1.00 93.88 84 THR A C 1
ATOM 625 O O . THR A 1 84 ? -11.165 8.363 6.240 1.00 93.88 84 THR A O 1
ATOM 628 N N . ILE A 1 85 ? -11.898 10.107 5.031 1.00 96.38 85 ILE A N 1
ATOM 629 C CA . ILE A 1 85 ? -13.236 9.536 4.776 1.00 96.38 85 ILE A CA 1
ATOM 630 C C . ILE A 1 85 ? -13.153 8.299 3.870 1.00 96.38 85 ILE A C 1
ATOM 632 O O . ILE A 1 85 ? -13.811 7.289 4.134 1.00 96.38 85 ILE A O 1
ATOM 636 N N . ASP A 1 86 ? -12.324 8.344 2.830 1.00 95.19 86 ASP A N 1
ATOM 637 C CA . ASP A 1 86 ? -12.128 7.203 1.933 1.00 95.19 86 ASP A CA 1
ATOM 638 C C . ASP A 1 86 ? -11.539 5.995 2.673 1.00 95.19 86 ASP A C 1
ATOM 640 O O . ASP A 1 86 ? -11.944 4.862 2.419 1.00 95.19 86 ASP A O 1
ATOM 644 N N . SER A 1 87 ? -10.627 6.214 3.623 1.00 94.12 87 SER A N 1
ATOM 645 C CA . SER A 1 87 ? -10.094 5.154 4.486 1.00 94.12 87 SER A CA 1
ATOM 646 C C . SER A 1 87 ? -11.185 4.569 5.387 1.00 94.12 87 SER A C 1
ATOM 648 O O . SER A 1 87 ? -11.328 3.351 5.480 1.00 94.12 87 SER A O 1
ATOM 650 N N . ALA A 1 88 ? -12.032 5.417 5.983 1.00 94.69 88 ALA A N 1
ATOM 651 C CA . ALA A 1 88 ? -13.144 4.980 6.831 1.00 94.69 88 ALA A CA 1
ATOM 652 C C . ALA A 1 88 ? -14.192 4.126 6.100 1.00 94.69 88 ALA A C 1
ATOM 654 O O . ALA A 1 88 ? -14.854 3.302 6.726 1.00 94.69 88 ALA A O 1
ATOM 655 N N . THR A 1 89 ? -14.331 4.303 4.787 1.00 95.69 89 THR A N 1
ATOM 656 C CA . THR A 1 89 ? -15.238 3.516 3.934 1.00 95.69 89 THR A CA 1
ATOM 657 C C . THR A 1 89 ? -14.536 2.379 3.188 1.00 95.69 89 THR A C 1
ATOM 659 O O . THR A 1 89 ? -15.190 1.645 2.452 1.00 95.69 89 THR A O 1
ATOM 662 N N . LEU A 1 90 ? -13.213 2.250 3.341 1.00 96.19 90 LEU A N 1
ATOM 663 C CA . LEU A 1 90 ? -12.326 1.414 2.523 1.00 96.19 90 LEU A CA 1
ATOM 664 C C . LEU A 1 90 ? -12.348 1.729 1.017 1.00 96.19 90 LEU A C 1
ATOM 666 O O . LEU A 1 90 ? -11.700 1.029 0.237 1.00 96.19 90 LEU A O 1
ATOM 670 N N . MET A 1 91 ? -13.005 2.815 0.597 1.00 97.56 91 MET A N 1
ATOM 671 C CA . MET A 1 91 ? -12.937 3.295 -0.782 1.00 97.56 91 MET A CA 1
ATOM 672 C C . MET A 1 91 ? -11.502 3.653 -1.168 1.00 97.56 91 MET A C 1
ATOM 674 O O . MET A 1 91 ? -11.119 3.411 -2.309 1.00 97.56 91 MET A O 1
ATOM 678 N N . ASN A 1 92 ? -10.684 4.131 -0.219 1.00 97.19 92 ASN A N 1
ATOM 679 C CA . ASN A 1 92 ? -9.260 4.387 -0.459 1.00 97.19 92 ASN A CA 1
ATOM 680 C C . ASN A 1 92 ? -8.589 3.141 -1.034 1.00 97.19 92 ASN A C 1
ATOM 682 O O . ASN A 1 92 ? -8.027 3.178 -2.120 1.00 97.19 92 ASN A O 1
ATOM 686 N N . LYS A 1 93 ? -8.787 1.996 -0.374 1.00 98.06 93 LYS A N 1
ATOM 687 C CA . LYS A 1 93 ? -8.213 0.727 -0.814 1.00 98.06 93 LYS A CA 1
ATOM 688 C C . LYS A 1 93 ? -8.774 0.264 -2.158 1.00 98.06 93 LYS A C 1
ATOM 690 O O . LYS A 1 93 ? -8.035 -0.276 -2.969 1.00 98.06 93 LYS A O 1
ATOM 695 N N . GLY A 1 94 ? -10.054 0.522 -2.431 1.00 98.00 94 GLY A N 1
ATOM 696 C CA . GLY A 1 94 ? -10.646 0.276 -3.750 1.00 98.00 94 GLY A CA 1
ATOM 697 C C . GLY A 1 94 ? -9.980 1.090 -4.868 1.00 98.00 94 GLY A C 1
ATOM 698 O O . GLY A 1 94 ? -9.695 0.551 -5.937 1.00 98.00 94 GLY A O 1
ATOM 699 N N . LEU A 1 95 ? -9.682 2.369 -4.616 1.00 98.38 95 LEU A N 1
ATOM 700 C CA . LEU A 1 95 ? -8.934 3.222 -5.545 1.00 98.38 95 LEU A CA 1
ATOM 701 C C . LEU A 1 95 ? -7.503 2.705 -5.736 1.00 98.38 95 LEU A C 1
ATOM 703 O O . LEU A 1 95 ? -7.032 2.607 -6.868 1.00 98.38 95 LEU A O 1
ATOM 707 N N . GLU A 1 96 ? -6.843 2.316 -4.650 1.00 98.50 96 GLU A N 1
ATOM 708 C CA . GLU A 1 96 ? -5.476 1.800 -4.683 1.00 98.50 96 GLU A CA 1
ATOM 709 C C . GLU A 1 96 ? -5.350 0.457 -5.417 1.00 98.50 96 GLU A C 1
ATOM 711 O O . GLU A 1 96 ? -4.336 0.225 -6.072 1.00 98.50 96 GLU A O 1
ATOM 716 N N . VAL A 1 97 ? -6.371 -0.410 -5.373 1.00 98.75 97 VAL A N 1
ATOM 717 C CA . VAL A 1 97 ? -6.427 -1.644 -6.182 1.00 98.75 97 VAL A CA 1
ATOM 718 C C . VAL A 1 97 ? -6.406 -1.310 -7.676 1.00 98.75 97 VAL A C 1
ATOM 720 O O . VAL A 1 97 ? -5.656 -1.918 -8.441 1.00 98.75 97 VAL A O 1
ATOM 723 N N . ILE A 1 98 ? -7.188 -0.312 -8.104 1.00 98.56 98 ILE A N 1
ATOM 724 C CA . ILE A 1 98 ? -7.192 0.151 -9.501 1.00 98.56 98 ILE A CA 1
ATOM 725 C C . ILE A 1 98 ? -5.844 0.782 -9.860 1.00 98.56 98 ILE A C 1
ATOM 727 O O . ILE A 1 98 ? -5.327 0.571 -10.955 1.00 98.56 98 ILE A O 1
ATOM 731 N N . GLU A 1 99 ? -5.250 1.541 -8.946 1.00 98.50 99 GLU A N 1
ATOM 732 C CA . GLU A 1 99 ? -3.928 2.127 -9.147 1.00 98.50 99 GLU A CA 1
ATOM 733 C C . GLU A 1 99 ? -2.829 1.062 -9.273 1.00 98.50 99 GLU A C 1
ATOM 735 O O . GLU A 1 99 ? -2.022 1.138 -10.198 1.00 98.50 99 GLU A O 1
ATOM 740 N N . ALA A 1 100 ? -2.847 0.018 -8.442 1.00 98.25 100 ALA A N 1
ATOM 741 C CA . ALA A 1 100 ? -1.901 -1.095 -8.511 1.00 98.25 100 ALA A CA 1
ATOM 742 C C . ALA A 1 100 ? -2.016 -1.875 -9.829 1.00 98.25 100 ALA A C 1
ATOM 744 O O . ALA A 1 100 ? -0.993 -2.220 -10.426 1.00 98.25 100 ALA A O 1
ATOM 745 N N . HIS A 1 101 ? -3.242 -2.090 -10.323 1.00 98.00 101 HIS A N 1
ATOM 746 C CA . HIS A 1 101 ? -3.477 -2.683 -11.641 1.00 98.00 101 HIS A CA 1
ATOM 747 C C . HIS A 1 101 ? -2.728 -1.919 -12.739 1.00 98.00 101 HIS A C 1
ATOM 749 O O . HIS A 1 101 ? -2.001 -2.520 -13.532 1.00 98.00 101 HIS A O 1
ATOM 755 N N . TRP A 1 102 ? -2.855 -0.590 -12.750 1.00 97.88 102 TRP A N 1
ATOM 756 C CA . TRP A 1 102 ? -2.222 0.260 -13.755 1.00 97.88 102 TRP A CA 1
ATOM 757 C C . TRP A 1 102 ? -0.709 0.386 -13.582 1.00 97.88 102 TRP A C 1
ATOM 759 O O . TRP A 1 102 ? 0.020 0.295 -14.567 1.00 97.88 102 TRP A O 1
ATOM 769 N N . LEU A 1 103 ? -0.228 0.604 -12.357 1.00 96.75 103 LEU A N 1
ATOM 770 C CA . LEU A 1 103 ? 1.192 0.850 -12.089 1.00 96.75 103 LEU A CA 1
ATOM 771 C C . LEU A 1 103 ? 2.061 -0.391 -12.304 1.00 96.75 103 LEU A C 1
ATOM 773 O O . LEU A 1 103 ? 3.195 -0.264 -12.759 1.00 96.75 103 LEU A O 1
ATOM 777 N N . PHE A 1 104 ? 1.536 -1.578 -11.995 1.00 96.00 104 PHE A N 1
ATOM 778 C CA . PHE A 1 104 ? 2.307 -2.824 -12.016 1.00 96.00 104 PHE A CA 1
ATOM 779 C C . PHE A 1 104 ? 1.855 -3.807 -13.096 1.00 96.00 104 PHE A C 1
ATOM 781 O O . PHE A 1 104 ? 2.383 -4.917 -13.158 1.00 96.00 104 PHE A O 1
ATOM 788 N N . ASN A 1 105 ? 0.902 -3.406 -13.948 1.00 95.44 105 ASN A N 1
ATOM 789 C CA . ASN A 1 105 ? 0.304 -4.251 -14.982 1.00 95.44 105 ASN A CA 1
ATOM 790 C C . ASN A 1 105 ? -0.199 -5.595 -14.412 1.00 95.44 105 ASN A C 1
ATOM 792 O O . ASN A 1 105 ? 0.039 -6.662 -14.981 1.00 95.44 105 ASN A O 1
ATOM 796 N N . MET A 1 106 ? -0.855 -5.542 -13.249 1.00 97.00 106 MET A N 1
ATOM 797 C CA . MET A 1 106 ? -1.313 -6.725 -12.517 1.00 97.00 106 MET A CA 1
ATOM 798 C C . MET A 1 106 ? -2.816 -6.951 -12.729 1.00 97.00 106 MET A C 1
ATOM 800 O O . MET A 1 106 ? -3.595 -6.034 -12.468 1.00 97.00 106 MET A O 1
ATOM 804 N N . PRO A 1 107 ? -3.271 -8.138 -13.168 1.00 97.62 107 PRO A N 1
ATOM 805 C CA . PRO A 1 107 ? -4.694 -8.472 -13.218 1.00 97.62 107 PRO A CA 1
ATOM 806 C C . PRO A 1 107 ? -5.394 -8.320 -11.859 1.00 97.62 107 PRO A C 1
ATOM 808 O O . PRO A 1 107 ? -4.811 -8.621 -10.823 1.00 97.62 107 PRO A O 1
ATOM 811 N N . PHE A 1 108 ? -6.653 -7.872 -11.855 1.00 98.38 108 PHE A N 1
ATOM 812 C CA . PHE A 1 108 ? -7.402 -7.607 -10.616 1.00 98.38 108 PHE A CA 1
ATOM 813 C C . PHE A 1 108 ? -7.563 -8.834 -9.709 1.00 98.38 108 PHE A C 1
ATOM 815 O O . PHE A 1 108 ? -7.523 -8.700 -8.492 1.00 98.38 108 PHE A O 1
ATOM 822 N N . ASP A 1 109 ? -7.714 -10.026 -10.285 1.00 98.00 109 ASP A N 1
ATOM 823 C CA . ASP A 1 109 ? -7.802 -11.306 -9.569 1.00 98.00 109 ASP A CA 1
ATOM 824 C C . ASP A 1 109 ? -6.478 -11.737 -8.916 1.00 98.00 109 ASP A C 1
ATOM 826 O O . ASP A 1 109 ? -6.440 -12.717 -8.176 1.00 98.00 109 ASP A O 1
ATOM 830 N N . LYS A 1 110 ? -5.399 -10.992 -9.173 1.00 98.19 110 LYS A N 1
ATOM 831 C CA . LYS A 1 110 ? -4.071 -11.157 -8.580 1.00 98.19 110 LYS A CA 1
ATOM 832 C C . LYS A 1 110 ? -3.675 -9.983 -7.677 1.00 98.19 110 LYS A C 1
ATOM 834 O O . LYS A 1 110 ? -2.489 -9.792 -7.407 1.00 98.19 110 LYS A O 1
ATOM 839 N N . ILE A 1 111 ? -4.641 -9.182 -7.225 1.00 98.62 111 ILE A N 1
ATOM 840 C CA . ILE A 1 111 ? -4.431 -8.108 -6.248 1.00 98.62 111 ILE A CA 1
ATOM 841 C C . ILE A 1 111 ? -5.296 -8.407 -5.027 1.00 98.62 111 ILE A C 1
ATOM 843 O O . ILE A 1 111 ? -6.502 -8.166 -5.029 1.00 98.62 111 ILE A O 1
ATOM 847 N N . ASP A 1 112 ? -4.666 -8.913 -3.974 1.00 98.44 112 ASP A N 1
ATOM 848 C CA . ASP A 1 112 ? -5.330 -9.188 -2.707 1.00 98.44 112 ASP A CA 1
ATOM 849 C C . ASP A 1 112 ? -5.303 -7.964 -1.793 1.00 98.44 112 ASP A C 1
ATOM 851 O O . ASP A 1 112 ? -4.374 -7.156 -1.827 1.00 98.44 112 ASP A O 1
ATOM 855 N N . VAL A 1 113 ? -6.313 -7.855 -0.929 1.00 98.38 113 VAL A N 1
ATOM 856 C CA . VAL A 1 113 ? -6.382 -6.834 0.121 1.00 98.38 113 VAL A CA 1
ATOM 857 C C . VAL A 1 113 ? -6.415 -7.512 1.484 1.00 98.38 113 VAL A C 1
ATOM 859 O O . VAL A 1 113 ? -7.271 -8.357 1.744 1.00 98.38 113 VAL A O 1
ATOM 862 N N . VAL A 1 114 ? -5.514 -7.108 2.378 1.00 97.94 114 VAL A N 1
ATOM 863 C CA . VAL A 1 114 ? -5.428 -7.617 3.754 1.00 97.94 114 VAL A CA 1
ATOM 864 C C . VAL A 1 114 ? -5.518 -6.462 4.741 1.00 97.94 114 VAL A C 1
ATOM 866 O O . VAL A 1 114 ? -4.818 -5.463 4.611 1.00 97.94 114 VAL A O 1
ATOM 869 N N . VAL A 1 115 ? -6.357 -6.593 5.769 1.00 97.00 115 VAL A N 1
ATOM 870 C CA . VAL A 1 115 ? -6.386 -5.614 6.864 1.00 97.00 115 VAL A CA 1
ATOM 871 C C . VAL A 1 115 ? -5.209 -5.882 7.804 1.00 97.00 115 VAL A C 1
ATOM 873 O O . VAL A 1 115 ? -5.155 -6.924 8.449 1.00 97.00 115 VAL A O 1
ATOM 876 N N . HIS A 1 116 ? -4.285 -4.928 7.892 1.00 96.62 116 HIS A N 1
ATOM 877 C CA . HIS A 1 116 ? -3.127 -4.922 8.780 1.00 96.62 116 HIS A CA 1
ATOM 878 C C . HIS A 1 116 ? -3.164 -3.649 9.655 1.00 96.62 116 HIS A C 1
ATOM 880 O O . HIS A 1 116 ? -2.628 -2.603 9.275 1.00 96.62 116 HIS A O 1
ATOM 886 N N . PRO A 1 117 ? -3.827 -3.710 10.829 1.00 93.50 117 PRO A N 1
ATOM 887 C CA . PRO A 1 117 ? -4.109 -2.563 11.695 1.00 93.50 117 PRO A CA 1
ATOM 888 C C . PRO A 1 117 ? -2.925 -1.669 12.040 1.00 93.50 117 PRO A C 1
ATOM 890 O O . PRO A 1 117 ? -3.086 -0.455 12.115 1.00 93.50 117 PRO A O 1
ATOM 893 N N . LEU A 1 118 ? -1.750 -2.258 12.263 1.00 92.44 118 LEU A N 1
ATOM 894 C CA . LEU A 1 118 ? -0.572 -1.522 12.716 1.00 92.44 118 LEU A CA 1
ATOM 895 C C . LEU A 1 118 ? 0.083 -0.706 11.604 1.00 92.44 118 LEU A C 1
ATOM 897 O O . LEU A 1 118 ? 0.837 0.213 11.908 1.00 92.44 118 LEU A O 1
ATOM 901 N N . SER A 1 119 ? -0.237 -0.997 10.336 1.00 94.19 119 SER A N 1
ATOM 902 C CA . SER A 1 119 ? 0.330 -0.301 9.173 1.00 94.19 119 SER A CA 1
ATOM 903 C C . SER A 1 119 ? 1.870 -0.284 9.199 1.00 94.19 119 SER A C 1
ATOM 905 O O . SER A 1 119 ? 2.483 0.729 8.875 1.00 94.19 119 SER A O 1
ATOM 907 N N . VAL A 1 120 ? 2.488 -1.385 9.655 1.00 96.25 120 VAL A N 1
ATOM 908 C CA . VAL A 1 120 ? 3.952 -1.557 9.681 1.00 96.25 120 VAL A CA 1
ATOM 909 C C . VAL A 1 120 ? 4.433 -2.237 8.408 1.00 96.25 120 VAL A C 1
ATOM 911 O O . VAL A 1 120 ? 5.423 -1.815 7.816 1.00 96.25 120 VAL A O 1
ATOM 914 N N . ILE A 1 121 ? 3.742 -3.297 7.986 1.00 97.69 121 ILE A N 1
ATOM 915 C CA . ILE A 1 121 ? 3.890 -3.844 6.639 1.00 97.69 121 ILE A CA 1
ATOM 916 C C . ILE A 1 121 ? 3.026 -2.984 5.722 1.00 97.69 121 ILE A C 1
ATOM 918 O O . ILE A 1 121 ? 1.812 -2.936 5.909 1.00 97.69 121 ILE A O 1
ATOM 922 N N . HIS A 1 122 ? 3.657 -2.300 4.765 1.00 97.88 122 HIS A N 1
ATOM 923 C CA . HIS A 1 122 ? 2.970 -1.351 3.882 1.00 97.88 122 HIS A CA 1
ATOM 924 C C . HIS A 1 122 ? 2.414 -1.995 2.620 1.00 97.88 122 HIS A C 1
ATOM 926 O O . HIS A 1 122 ? 1.472 -1.462 2.058 1.00 97.88 122 HIS A O 1
ATOM 932 N N . SER A 1 123 ? 2.985 -3.104 2.149 1.00 98.62 123 SER A N 1
ATOM 933 C CA . SER A 1 123 ? 2.424 -4.044 1.161 1.00 98.62 123 SER A CA 1
ATOM 934 C C . SER A 1 123 ? 3.429 -5.168 0.911 1.00 98.62 123 SER A C 1
ATOM 936 O O . SER A 1 123 ? 4.593 -5.086 1.327 1.00 98.62 123 SER A O 1
ATOM 938 N N . LEU A 1 124 ? 2.981 -6.221 0.230 1.00 98.06 124 LEU A N 1
ATOM 939 C CA . LEU A 1 124 ? 3.809 -7.35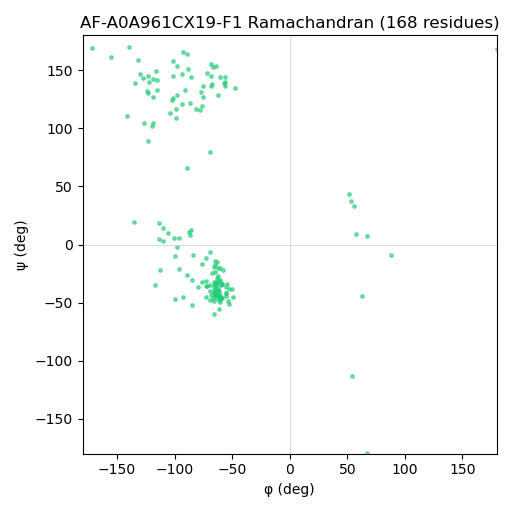8 -0.146 1.00 98.06 124 LEU A CA 1
ATOM 940 C C . LEU A 1 124 ? 3.617 -7.718 -1.617 1.00 98.06 124 LEU A C 1
ATOM 942 O O . LEU A 1 124 ? 2.585 -7.438 -2.232 1.00 98.06 124 LEU A O 1
ATOM 946 N N . ILE A 1 125 ? 4.610 -8.415 -2.146 1.00 98.38 125 ILE A N 1
ATOM 947 C CA . ILE A 1 125 ? 4.507 -9.163 -3.391 1.00 98.38 125 ILE A CA 1
ATOM 948 C C . ILE A 1 125 ? 4.701 -10.645 -3.106 1.00 98.38 125 ILE A C 1
ATOM 950 O O . ILE A 1 125 ? 5.445 -11.013 -2.197 1.00 98.38 125 ILE A O 1
ATOM 954 N N . GLU A 1 126 ? 4.059 -11.487 -3.903 1.00 98.44 126 GLU A N 1
ATOM 955 C CA . GLU A 1 126 ? 4.312 -12.923 -3.930 1.00 98.44 126 GLU A CA 1
ATOM 956 C C . GLU A 1 126 ? 4.868 -13.317 -5.294 1.00 98.44 126 GLU A C 1
ATOM 958 O O . GLU A 1 126 ? 4.318 -12.927 -6.326 1.00 98.44 126 GLU A O 1
ATOM 963 N N . PHE A 1 127 ? 5.933 -14.111 -5.295 1.00 98.12 127 PHE A N 1
ATOM 964 C CA . PHE A 1 127 ? 6.545 -14.671 -6.493 1.00 98.12 127 PHE A CA 1
ATOM 965 C C . PHE A 1 127 ? 5.982 -16.059 -6.832 1.00 98.12 127 PHE A C 1
ATOM 967 O O . PHE A 1 127 ? 5.308 -16.709 -6.031 1.00 98.12 127 PHE A O 1
ATOM 974 N N . ALA A 1 128 ? 6.256 -16.531 -8.048 1.00 96.56 128 ALA A N 1
ATOM 975 C CA . ALA A 1 128 ? 5.780 -17.808 -8.579 1.00 96.56 128 ALA A CA 1
ATOM 976 C C . ALA A 1 128 ? 6.275 -19.037 -7.792 1.00 96.56 128 ALA A C 1
ATOM 978 O O . ALA A 1 128 ? 5.659 -20.099 -7.865 1.00 96.56 128 ALA A O 1
ATOM 979 N N . ASP A 1 129 ? 7.354 -18.897 -7.021 1.00 96.31 129 ASP A N 1
ATOM 980 C CA . ASP A 1 129 ? 7.880 -19.918 -6.109 1.00 96.31 129 ASP A CA 1
ATOM 981 C C . ASP A 1 129 ? 7.241 -19.877 -4.705 1.00 96.31 129 ASP A C 1
ATOM 983 O O . ASP A 1 129 ? 7.710 -20.550 -3.786 1.00 96.31 129 ASP A O 1
ATOM 987 N N . CYS A 1 130 ? 6.167 -19.096 -4.545 1.00 95.75 130 CYS A N 1
ATOM 988 C CA . CYS A 1 130 ? 5.445 -18.845 -3.297 1.00 95.75 130 CYS A CA 1
ATOM 989 C C . CYS A 1 130 ? 6.232 -18.048 -2.243 1.00 95.75 130 CYS A C 1
ATOM 991 O O . CYS A 1 130 ? 5.745 -17.889 -1.120 1.0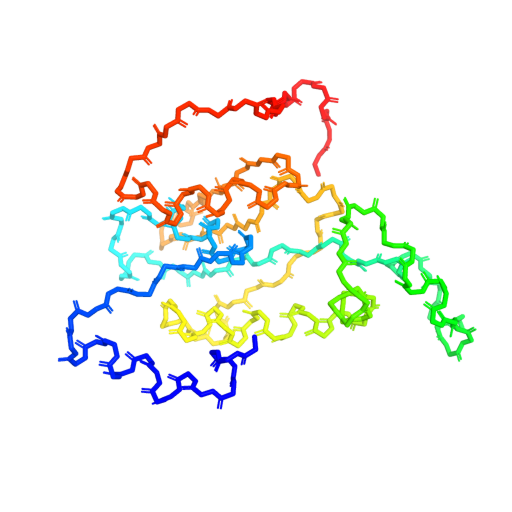0 95.75 130 CYS A O 1
ATOM 993 N N . SER A 1 131 ? 7.420 -17.530 -2.567 1.00 97.31 131 SER A N 1
ATOM 994 C CA . SER A 1 131 ? 8.117 -16.598 -1.684 1.00 97.31 131 SER A CA 1
ATOM 995 C C . SER A 1 131 ? 7.415 -15.238 -1.669 1.00 97.31 131 SER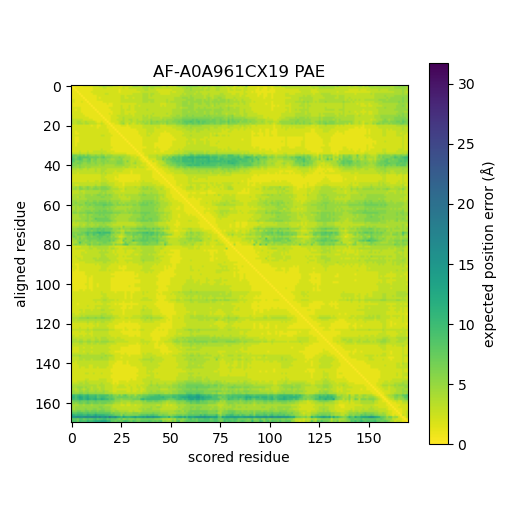 A C 1
ATOM 997 O O . SER A 1 131 ? 6.814 -14.814 -2.657 1.00 97.31 131 SER A O 1
ATOM 999 N N . GLN A 1 132 ? 7.475 -14.551 -0.527 1.00 97.88 132 GLN A N 1
ATOM 1000 C CA . GLN A 1 132 ? 6.914 -13.211 -0.373 1.00 97.88 132 GLN A CA 1
ATOM 1001 C C . GLN A 1 132 ? 7.989 -12.231 0.074 1.00 97.88 132 GLN A C 1
ATOM 1003 O O . GLN A 1 132 ? 8.813 -12.542 0.937 1.00 97.88 132 GLN A O 1
ATOM 1008 N N . VAL A 1 133 ? 7.948 -11.029 -0.495 1.00 98.19 133 VAL A N 1
ATOM 1009 C CA . VAL A 1 133 ? 8.807 -9.909 -0.107 1.00 98.19 133 VAL A CA 1
ATOM 1010 C C . VAL A 1 133 ? 7.917 -8.742 0.283 1.00 98.19 133 VAL A C 1
ATOM 1012 O O . VAL A 1 133 ? 6.988 -8.378 -0.435 1.00 98.19 133 VAL A O 1
ATOM 1015 N N . ALA A 1 134 ? 8.200 -8.172 1.448 1.00 98.12 134 ALA A N 1
ATOM 1016 C CA . ALA A 1 134 ? 7.428 -7.100 2.050 1.00 98.12 134 ALA A CA 1
ATOM 1017 C C . ALA A 1 134 ? 8.323 -5.896 2.324 1.00 98.12 134 ALA A C 1
ATOM 1019 O O . ALA A 1 134 ? 9.474 -6.056 2.738 1.00 98.12 134 ALA A O 1
ATOM 1020 N N . GLN A 1 135 ? 7.771 -4.696 2.169 1.00 97.81 135 GLN A N 1
ATOM 1021 C CA . GLN A 1 135 ? 8.403 -3.480 2.668 1.00 97.81 135 GLN A CA 1
ATOM 1022 C C . GLN A 1 135 ? 7.774 -3.106 4.014 1.00 97.81 135 GLN A C 1
ATOM 1024 O O . GLN A 1 135 ? 6.550 -3.069 4.158 1.00 97.81 135 GLN A O 1
ATOM 1029 N N . LEU A 1 136 ? 8.633 -2.882 5.012 1.00 97.25 136 LEU A N 1
ATOM 1030 C CA . LEU A 1 136 ? 8.238 -2.539 6.375 1.00 97.25 136 LEU A CA 1
ATOM 1031 C C . LEU A 1 136 ? 8.780 -1.164 6.762 1.00 97.25 136 LEU A C 1
ATOM 1033 O O . LEU A 1 136 ? 9.925 -0.821 6.457 1.00 97.25 136 LEU A O 1
ATOM 1037 N N . GLY A 1 137 ? 7.985 -0.402 7.501 1.00 95.31 137 GLY A N 1
ATOM 1038 C CA . GLY A 1 137 ? 8.386 0.872 8.083 1.00 95.31 137 GLY A CA 1
ATOM 1039 C C . GLY A 1 137 ? 7.326 1.399 9.038 1.00 95.31 137 GLY A C 1
ATOM 1040 O O . GLY A 1 137 ? 6.209 0.901 9.072 1.00 95.31 137 GLY A O 1
ATOM 1041 N N . LEU A 1 138 ? 7.658 2.430 9.809 1.00 94.56 138 LEU A N 1
ATOM 1042 C CA . LEU A 1 138 ? 6.628 3.171 10.540 1.00 94.56 138 LEU A CA 1
ATOM 1043 C C . LEU A 1 138 ? 5.668 3.851 9.540 1.00 94.56 138 LEU A C 1
ATOM 1045 O O . LEU A 1 138 ? 6.087 4.126 8.408 1.00 94.56 138 LEU A O 1
ATOM 1049 N N . PRO A 1 139 ? 4.404 4.124 9.919 1.00 93.44 139 PRO A N 1
ATOM 1050 C CA . PRO A 1 139 ? 3.441 4.822 9.069 1.00 93.44 139 PRO A CA 1
ATOM 1051 C C . PRO A 1 139 ? 3.828 6.299 8.892 1.00 93.44 139 PRO A C 1
ATOM 1053 O O . PRO A 1 139 ? 3.319 7.198 9.559 1.00 93.44 139 PRO A O 1
ATOM 1056 N N . ASP A 1 140 ? 4.784 6.542 7.994 1.00 94.56 140 ASP A N 1
ATOM 1057 C CA . ASP A 1 140 ? 5.387 7.846 7.745 1.00 94.56 140 ASP A CA 1
ATOM 1058 C C . ASP A 1 140 ? 5.639 8.066 6.248 1.00 94.56 140 ASP A C 1
ATOM 1060 O O . ASP A 1 140 ? 6.544 7.479 5.649 1.00 94.56 140 ASP A O 1
ATOM 1064 N N . MET A 1 141 ? 4.870 8.981 5.650 1.00 95.50 141 MET A N 1
ATOM 1065 C CA . MET A 1 141 ? 4.951 9.308 4.222 1.00 95.50 141 MET A CA 1
ATOM 1066 C C . MET A 1 141 ? 6.294 9.908 3.794 1.00 95.50 141 MET A C 1
ATOM 1068 O O . MET A 1 141 ? 6.604 9.925 2.602 1.00 95.50 141 MET A O 1
ATOM 1072 N N . ARG A 1 142 ? 7.137 10.369 4.726 1.00 95.50 142 ARG A N 1
ATOM 1073 C CA . ARG A 1 142 ? 8.491 10.830 4.384 1.00 95.50 142 ARG A CA 1
ATOM 1074 C C . ARG A 1 142 ? 9.321 9.716 3.749 1.00 95.50 142 ARG A C 1
ATOM 1076 O O . ARG A 1 142 ? 10.147 10.021 2.894 1.00 95.50 142 ARG A O 1
ATOM 1083 N N . LEU A 1 143 ? 9.084 8.453 4.113 1.00 95.44 143 LEU A N 1
ATOM 1084 C CA . LEU A 1 143 ? 9.785 7.299 3.550 1.00 95.44 143 LEU A CA 1
ATOM 1085 C C . LEU A 1 143 ? 9.482 7.099 2.052 1.00 95.44 143 LEU A C 1
ATOM 1087 O O . LEU A 1 143 ? 10.432 7.170 1.267 1.00 95.44 143 LEU A O 1
ATOM 1091 N N . PRO A 1 144 ? 8.224 6.889 1.609 1.00 97.38 144 PRO A N 1
ATOM 1092 C CA . PRO A 1 144 ? 7.929 6.704 0.187 1.00 97.38 144 PRO A CA 1
ATOM 1093 C C . PRO A 1 144 ? 8.239 7.956 -0.650 1.00 97.38 144 PRO A C 1
ATOM 1095 O O . PRO A 1 144 ? 8.754 7.837 -1.762 1.00 97.38 144 PRO A O 1
ATOM 1098 N N . ILE A 1 145 ? 8.042 9.164 -0.098 1.00 97.56 145 ILE A N 1
ATOM 1099 C CA . ILE A 1 145 ? 8.444 10.419 -0.758 1.00 97.56 145 ILE A CA 1
ATOM 1100 C C . ILE A 1 145 ? 9.957 10.445 -0.995 1.00 97.56 145 ILE A C 1
ATOM 1102 O O . ILE A 1 145 ? 10.406 10.732 -2.107 1.00 97.56 145 ILE A O 1
ATOM 1106 N N . GLN A 1 146 ? 10.756 10.146 0.034 1.00 97.06 146 GLN A N 1
ATOM 1107 C CA . GLN A 1 146 ? 12.209 10.124 -0.095 1.00 97.06 146 GLN A CA 1
ATOM 1108 C C . GLN A 1 146 ? 12.641 9.085 -1.129 1.00 97.06 146 GLN A C 1
ATOM 1110 O O . GLN A 1 146 ? 13.450 9.409 -1.995 1.00 97.06 146 GLN A O 1
ATOM 1115 N N . TYR A 1 147 ? 12.080 7.875 -1.084 1.00 97.06 147 TYR A N 1
ATOM 1116 C CA . TYR A 1 147 ? 12.452 6.813 -2.014 1.00 97.06 147 TYR A CA 1
ATOM 1117 C C . TYR A 1 147 ? 12.183 7.197 -3.475 1.00 97.06 147 TYR A C 1
ATOM 1119 O O . TYR A 1 147 ? 13.066 7.049 -4.319 1.00 97.06 147 TYR A O 1
ATOM 1127 N N . ALA A 1 148 ? 11.027 7.796 -3.778 1.00 97.50 148 ALA A N 1
ATOM 1128 C CA . ALA A 1 148 ? 10.720 8.284 -5.124 1.00 97.50 148 ALA A CA 1
ATOM 1129 C C . ALA A 1 148 ? 11.730 9.335 -5.632 1.00 97.50 148 ALA A C 1
ATOM 1131 O O . ALA A 1 148 ? 12.048 9.365 -6.827 1.00 97.50 148 ALA A O 1
ATOM 1132 N N . LEU A 1 149 ? 12.272 10.171 -4.742 1.00 97.00 149 LEU A N 1
ATOM 1133 C CA . LEU A 1 149 ? 13.277 11.185 -5.079 1.00 97.00 149 LEU A CA 1
ATOM 1134 C C . LEU A 1 149 ? 14.693 10.611 -5.204 1.00 97.00 149 LEU A C 1
ATOM 1136 O O . LEU A 1 149 ? 15.457 11.066 -6.055 1.00 97.00 149 LEU A O 1
ATOM 1140 N N . THR A 1 150 ? 15.057 9.635 -4.370 1.00 96.3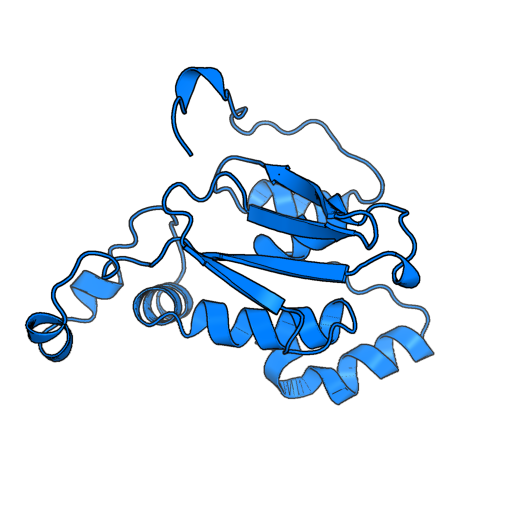1 150 THR A N 1
ATOM 1141 C CA . THR A 1 150 ? 16.441 9.150 -4.251 1.00 96.31 150 THR A CA 1
ATOM 1142 C C . THR A 1 150 ? 16.718 7.860 -5.008 1.00 96.31 150 THR A C 1
ATOM 1144 O O . THR A 1 150 ? 17.888 7.492 -5.141 1.00 96.31 150 THR A O 1
ATOM 1147 N N . TRP A 1 151 ? 15.683 7.188 -5.520 1.00 94.56 151 TRP A N 1
ATOM 1148 C CA . TRP A 1 151 ? 15.814 5.957 -6.295 1.00 94.56 151 TRP A CA 1
ATOM 1149 C C . TRP A 1 151 ? 16.895 6.079 -7.388 1.00 94.56 151 TRP A C 1
ATOM 1151 O O . TRP A 1 151 ? 16.925 7.087 -8.106 1.00 94.56 151 TRP A O 1
ATOM 1161 N N . PRO A 1 152 ? 17.776 5.070 -7.543 1.00 93.94 152 PRO A N 1
ATOM 1162 C CA . PRO A 1 152 ? 17.739 3.742 -6.907 1.00 93.94 152 PRO A CA 1
ATOM 1163 C C . PRO A 1 152 ? 18.399 3.661 -5.518 1.00 93.94 152 PRO A C 1
ATOM 1165 O O . PRO A 1 152 ? 18.564 2.572 -4.975 1.00 93.94 152 PRO A O 1
ATOM 1168 N N . ASN A 1 153 ? 18.796 4.790 -4.930 1.00 94.88 153 ASN A N 1
ATOM 1169 C CA . ASN A 1 153 ? 19.549 4.821 -3.680 1.00 94.88 153 ASN A CA 1
ATOM 1170 C C . ASN A 1 153 ? 18.644 4.979 -2.452 1.00 94.88 153 ASN A C 1
ATOM 1172 O O . ASN A 1 153 ? 17.662 5.724 -2.469 1.00 94.88 153 ASN A O 1
ATOM 1176 N N . HIS A 1 154 ? 19.062 4.366 -1.345 1.00 93.62 154 HIS A N 1
ATOM 1177 C CA . HIS A 1 154 ? 18.532 4.645 -0.013 1.00 93.62 154 HIS A CA 1
ATOM 1178 C C . HIS A 1 154 ? 19.475 5.605 0.707 1.00 93.62 154 HIS A C 1
ATOM 1180 O O . HIS A 1 154 ? 20.635 5.277 0.954 1.00 93.62 154 HIS A O 1
ATOM 1186 N N . LEU A 1 155 ? 18.986 6.801 1.029 1.00 95.06 155 LEU A N 1
ATOM 1187 C CA . LEU A 1 155 ? 19.758 7.796 1.771 1.00 95.06 155 LEU A CA 1
ATOM 1188 C C . LEU A 1 155 ? 19.413 7.769 3.269 1.00 95.06 155 LEU A C 1
ATOM 1190 O O . LEU A 1 155 ? 18.294 7.397 3.633 1.00 95.06 155 LEU A O 1
ATOM 1194 N N . PRO A 1 156 ? 20.342 8.182 4.151 1.00 94.19 156 PRO A N 1
ATOM 1195 C CA . PRO A 1 156 ? 20.039 8.380 5.561 1.00 94.19 156 PRO A CA 1
ATOM 1196 C C . PRO A 1 156 ? 18.882 9.360 5.743 1.00 94.19 156 PRO A C 1
ATOM 1198 O O . PRO A 1 156 ? 18.822 10.385 5.064 1.00 94.19 156 PRO A O 1
ATOM 1201 N N . ALA A 1 157 ? 18.005 9.066 6.695 1.00 90.06 157 ALA A N 1
ATOM 1202 C CA . ALA A 1 157 ? 16.867 9.908 7.010 1.00 90.06 157 ALA A CA 1
ATOM 1203 C C . ALA A 1 157 ? 16.785 10.197 8.515 1.00 90.06 157 ALA A C 1
ATOM 1205 O O . ALA A 1 157 ? 17.152 9.336 9.319 1.00 90.06 157 ALA 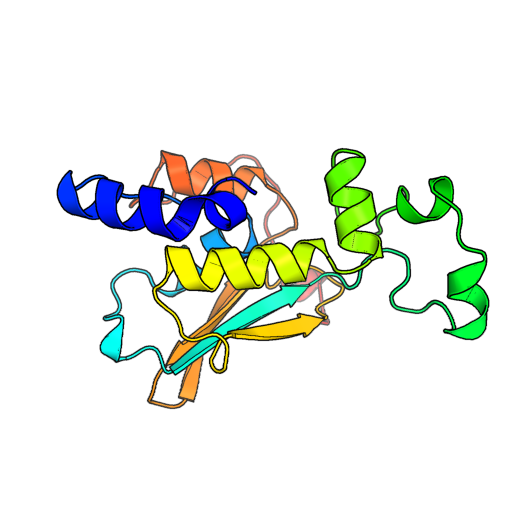A O 1
ATOM 1206 N N . PRO A 1 158 ? 16.304 11.387 8.919 1.00 87.94 158 PRO A N 1
ATOM 1207 C CA . PRO A 1 158 ? 16.236 11.790 10.321 1.00 87.94 158 PRO A CA 1
ATOM 1208 C C . PRO A 1 158 ? 14.958 11.314 11.039 1.00 87.94 158 PRO A C 1
ATOM 1210 O O . PRO A 1 158 ? 14.647 11.827 12.111 1.00 87.94 158 PRO A O 1
ATOM 1213 N N . PHE A 1 159 ? 14.180 10.400 10.449 1.00 87.44 159 PHE A N 1
ATOM 1214 C CA . PHE A 1 159 ? 12.957 9.868 11.055 1.00 87.44 159 PHE A CA 1
ATOM 1215 C C . PHE A 1 159 ? 13.217 8.625 11.919 1.00 87.44 159 PHE A C 1
ATOM 1217 O O . PHE A 1 159 ? 14.286 8.014 11.869 1.00 87.44 159 PHE A O 1
ATOM 1224 N N . GLU A 1 160 ? 12.237 8.294 12.760 1.00 92.12 160 GLU A N 1
ATOM 1225 C CA . GLU A 1 160 ? 12.313 7.202 13.729 1.00 92.12 160 GLU A CA 1
ATOM 1226 C C . GLU A 1 160 ? 12.520 5.843 13.043 1.00 92.12 160 GLU A C 1
ATOM 1228 O O . GLU A 1 160 ? 12.028 5.590 11.941 1.00 92.12 160 GLU A O 1
ATOM 1233 N N . ARG A 1 161 ? 13.296 4.967 13.688 1.00 92.00 161 ARG A N 1
ATOM 1234 C CA . ARG A 1 161 ? 13.604 3.637 13.161 1.00 92.00 161 ARG A CA 1
ATOM 1235 C C . ARG A 1 161 ? 12.578 2.637 13.666 1.00 92.00 161 ARG A C 1
ATOM 1237 O O . ARG A 1 161 ? 12.337 2.561 14.864 1.00 92.00 161 ARG A O 1
ATOM 1244 N N . LEU A 1 162 ? 12.055 1.817 12.758 1.00 94.56 162 LEU A N 1
ATOM 1245 C CA . LEU A 1 162 ? 11.260 0.657 13.139 1.00 94.56 162 LEU A CA 1
ATOM 1246 C C . LEU A 1 162 ? 12.116 -0.314 13.965 1.00 94.56 162 LEU A C 1
ATOM 1248 O O . LEU A 1 162 ? 13.190 -0.734 13.532 1.00 94.56 162 LEU A O 1
ATOM 1252 N N . SER A 1 163 ? 11.597 -0.702 15.124 1.00 94.75 163 SER A N 1
ATOM 1253 C CA . SER A 1 163 ? 12.161 -1.724 15.997 1.00 94.75 163 SER A CA 1
ATOM 1254 C C . SER A 1 163 ? 11.143 -2.850 16.144 1.00 94.75 163 SER A C 1
ATOM 1256 O O . SER A 1 163 ? 10.128 -2.702 16.820 1.00 94.75 163 SER A O 1
ATOM 1258 N N . LEU A 1 164 ? 11.376 -3.985 15.476 1.00 93.62 164 LEU A N 1
ATOM 1259 C CA . LEU A 1 164 ? 10.433 -5.112 15.510 1.00 93.62 164 LEU A CA 1
ATOM 1260 C C . LEU A 1 164 ? 10.273 -5.701 16.919 1.00 93.62 164 LEU A C 1
ATOM 1262 O O . LEU A 1 164 ? 9.196 -6.195 17.252 1.00 93.62 164 LEU A O 1
ATOM 1266 N N . SER A 1 165 ? 11.311 -5.612 17.758 1.00 93.75 165 SER A N 1
ATOM 1267 C CA . SER A 1 165 ? 11.226 -6.010 19.166 1.00 93.75 165 SER A CA 1
ATOM 1268 C C . SER A 1 165 ? 10.238 -5.156 19.958 1.00 93.75 165 SER A C 1
ATOM 1270 O O . SER A 1 165 ? 9.611 -5.676 20.876 1.00 93.75 165 SER A O 1
ATOM 1272 N N . ASP A 1 166 ? 10.073 -3.884 19.585 1.00 91.12 166 ASP A N 1
ATOM 1273 C CA . ASP A 1 166 ? 9.182 -2.953 20.284 1.00 91.12 166 ASP A CA 1
ATOM 1274 C C . ASP A 1 166 ? 7.736 -3.077 19.784 1.00 91.12 166 ASP A C 1
ATOM 1276 O O . ASP A 1 166 ? 6.798 -2.894 20.556 1.00 91.12 166 ASP A O 1
ATOM 1280 N N . VAL A 1 167 ? 7.538 -3.445 18.509 1.00 87.25 167 VAL A N 1
ATOM 1281 C CA . VAL A 1 167 ? 6.201 -3.686 17.932 1.00 87.25 167 VAL A CA 1
ATOM 1282 C C . VAL A 1 167 ? 5.577 -4.984 18.466 1.00 87.25 167 VAL A C 1
ATOM 1284 O O . VAL A 1 167 ? 4.378 -5.023 18.733 1.00 87.25 167 VAL A O 1
ATOM 1287 N N . SER A 1 168 ? 6.383 -6.025 18.710 1.00 79.00 168 SER A N 1
ATOM 1288 C CA . SER A 1 168 ? 6.029 -7.344 19.281 1.00 79.00 168 SER A CA 1
ATOM 1289 C C . SER A 1 168 ? 5.041 -8.221 18.489 1.00 79.00 168 SER A C 1
ATOM 1291 O O . SER A 1 168 ? 5.287 -9.416 18.348 1.00 79.00 168 SER A O 1
ATOM 1293 N N . THR A 1 169 ? 3.945 -7.665 17.967 1.00 89.00 169 THR A N 1
ATOM 1294 C CA . THR A 1 169 ? 2.869 -8.369 17.247 1.00 89.00 169 THR A CA 1
ATOM 1295 C C . THR A 1 169 ? 2.514 -7.576 15.994 1.00 89.00 169 THR A C 1
ATOM 1297 O O . THR A 1 169 ? 2.470 -6.353 16.067 1.00 89.00 169 THR A O 1
ATOM 1300 N N . LEU A 1 170 ? 2.275 -8.252 14.866 1.00 87.81 170 LEU A N 1
ATOM 1301 C CA . LEU A 1 170 ? 1.900 -7.659 13.574 1.00 87.81 170 LEU A CA 1
ATOM 1302 C C . LEU A 1 170 ? 0.519 -8.134 13.119 1.00 87.81 170 LEU A C 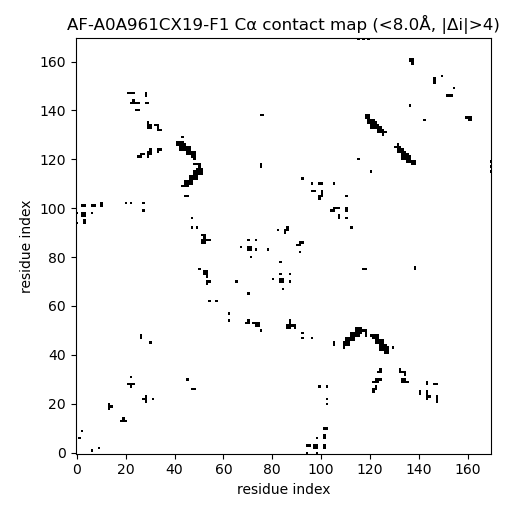1
ATOM 1304 O O . LEU A 1 170 ? 0.211 -9.320 13.368 1.00 87.81 170 LEU A O 1
#

Solvent-accessible surface area (backbone atoms only — not comparable to full-atom values): 9924 Å² total; per-residue (Å²): 107,68,51,57,79,38,26,88,56,51,50,58,49,29,60,76,68,76,48,86,83,70,50,50,56,58,38,55,24,16,35,53,61,45,46,67,87,62,62,76,87,46,54,58,36,41,36,42,45,36,55,45,38,54,47,63,88,55,56,76,89,51,59,89,72,66,49,71,72,57,30,62,54,46,83,78,61,93,71,58,70,67,63,32,44,26,33,39,69,46,49,42,58,56,49,47,54,49,32,46,29,56,77,67,74,42,60,72,95,35,53,44,80,43,78,39,66,82,37,37,58,31,12,29,37,30,32,73,87,72,48,70,39,65,28,72,43,63,79,50,69,67,54,28,48,47,41,55,72,42,60,99,47,87,73,94,71,98,68,88,79,76,50,71,83,78,60,74,71,134

Radius of gyration: 16.72 Å; Cα contacts (8 Å, |Δi|>4): 232; chains: 1; bounding box: 46×35×45 Å

Sequence (170 aa):
ETIVCAGAMIVPLAAKHEVGIRPVDSEHSAIWQALGTADHRDLNRLILTASGGPFRDTPARELPYVSPGQALAHPTWSMGGKITIDSATLMNKGLEVIEAHWLFNMPFDKIDVVVHPLSVIHSLIEFADCSQVAQLGLPDMRLPIQYALTWPNHLPAPFERLSLSDVSTL

pLDDT: mean 95.37, std 3.34, range [79.0, 98.75]

Nearest PDB structures (foldseek):
  6mh5-assembly1_A  TM=9.688E-01  e=1.549E-16  Staphylococcus schleiferi
  4oof-assembly1_B  TM=9.439E-01  e=2.943E-16  Mycobacterium tuberculosis H37Rv
  4ooe-assembly1_B  TM=9.451E-01  e=4.427E-16  Mycobacterium tuberculosis H37Rv
  2jd0-assembly1_A  TM=9.390E-01  e=5.273E-16  Mycobacterium tuberculosis H37Rv
  2c82-assembly1_A  TM=9.357E-01  e=1.597E-15  Mycobacterium tuberculosis H37Rv